Protein AF-A0A0F6W5A2-F1 (afdb_monomer_lite)

Radius of gyration: 20.05 Å; chains: 1; bounding box: 44×30×89 Å

pLDDT: mean 74.51, std 19.15, range [36.0, 97.44]

Structure (mmCIF, N/CA/C/O backbone):
data_AF-A0A0F6W5A2-F1
#
_entry.id   AF-A0A0F6W5A2-F1
#
loop_
_atom_site.group_PDB
_atom_site.id
_atom_site.type_symbol
_atom_site.label_atom_id
_atom_site.label_alt_id
_atom_site.label_comp_id
_atom_site.label_asym_id
_atom_site.label_entity_id
_atom_site.label_seq_id
_atom_site.pdbx_PDB_ins_code
_atom_site.Cartn_x
_atom_site.Cartn_y
_atom_site.Cartn_z
_atom_site.occupancy
_atom_site.B_iso_or_equiv
_atom_site.auth_seq_id
_atom_site.auth_comp_id
_atom_site.auth_asym_id
_atom_site.auth_atom_id
_atom_site.pdbx_PDB_model_num
ATOM 1 N N . MET A 1 1 ? -20.326 -9.620 36.975 1.00 42.03 1 MET A N 1
ATOM 2 C CA . MET A 1 1 ? -20.313 -9.486 35.505 1.00 42.03 1 MET A CA 1
ATOM 3 C C . MET A 1 1 ? -19.025 -8.777 35.152 1.00 42.03 1 MET A C 1
ATOM 5 O O . MET A 1 1 ? -18.921 -7.591 35.422 1.00 42.03 1 MET A O 1
ATOM 9 N N . SER A 1 2 ? -18.015 -9.515 34.699 1.00 40.25 2 SER A N 1
ATOM 10 C CA . SER A 1 2 ? -16.787 -8.906 34.186 1.00 40.25 2 SER A CA 1
ATOM 11 C C . SER A 1 2 ? -17.090 -8.379 32.790 1.00 40.25 2 SER A C 1
ATOM 13 O O . SER A 1 2 ? -17.602 -9.136 31.965 1.00 40.25 2 SER A O 1
ATOM 15 N N . GLU A 1 3 ? -16.829 -7.099 32.542 1.00 46.62 3 GLU A N 1
ATOM 16 C CA . GLU A 1 3 ? -16.827 -6.562 31.183 1.00 46.62 3 GLU A CA 1
ATOM 17 C C . GLU A 1 3 ? -15.858 -7.399 30.330 1.00 46.62 3 GLU A C 1
ATOM 19 O O . GLU A 1 3 ? -14.771 -7.743 30.811 1.00 46.62 3 GLU A O 1
ATOM 24 N N . PRO A 1 4 ? -16.230 -7.790 29.098 1.00 45.88 4 PRO A N 1
ATOM 25 C CA . PRO A 1 4 ? -15.285 -8.428 28.201 1.00 45.88 4 PRO A CA 1
ATOM 26 C C . PRO A 1 4 ? -14.191 -7.409 27.898 1.00 45.88 4 PRO A C 1
ATOM 28 O O . PRO A 1 4 ? -14.448 -6.376 27.284 1.00 45.88 4 PRO A O 1
ATOM 31 N N . THR A 1 5 ? -12.971 -7.681 28.356 1.00 51.66 5 THR A N 1
ATOM 32 C CA . THR A 1 5 ? -11.800 -6.885 27.998 1.00 51.66 5 THR A CA 1
ATOM 33 C C . THR A 1 5 ? -11.741 -6.818 26.470 1.00 51.66 5 THR A C 1
ATOM 35 O O . THR A 1 5 ? -11.644 -7.885 25.851 1.00 51.66 5 THR A O 1
ATOM 38 N N . PRO A 1 6 ? -11.825 -5.632 25.837 1.00 60.34 6 PRO A N 1
ATOM 39 C CA . PRO A 1 6 ? -11.729 -5.551 24.389 1.00 60.34 6 PRO A CA 1
ATOM 40 C C . PRO A 1 6 ? -10.384 -6.149 23.975 1.00 60.34 6 PRO A C 1
ATOM 42 O O . PRO A 1 6 ? -9.323 -5.769 24.486 1.00 60.34 6 PRO A O 1
ATOM 45 N N . GLY A 1 7 ? -10.438 -7.171 23.121 1.00 63.72 7 GLY A N 1
ATOM 46 C CA . GLY A 1 7 ? -9.245 -7.823 22.598 1.00 63.72 7 GLY A CA 1
ATOM 47 C C . GLY A 1 7 ? -8.371 -6.793 21.889 1.00 63.72 7 GLY A C 1
ATOM 48 O O . GLY A 1 7 ? -8.874 -5.858 21.273 1.00 63.72 7 GLY A O 1
ATOM 49 N N . LYS A 1 8 ? -7.045 -6.936 21.975 1.00 66.75 8 LYS A N 1
ATOM 50 C CA . LYS A 1 8 ? -6.130 -6.031 21.270 1.00 66.75 8 LYS A CA 1
ATOM 51 C C . LYS A 1 8 ? -6.489 -6.033 19.772 1.00 66.75 8 LYS A C 1
ATOM 53 O O . LYS A 1 8 ? -6.463 -7.113 19.175 1.00 66.75 8 LYS A O 1
ATOM 58 N N . PRO A 1 9 ? -6.786 -4.871 19.161 1.00 67.69 9 PRO A N 1
ATOM 59 C CA . PRO A 1 9 ? -7.183 -4.820 17.763 1.00 67.69 9 PRO A CA 1
ATOM 60 C C . PRO A 1 9 ? -6.080 -5.400 16.877 1.00 67.69 9 PRO A C 1
ATOM 62 O O . PRO A 1 9 ? -4.885 -5.193 17.126 1.00 67.69 9 PRO A O 1
ATOM 65 N N . GLY A 1 10 ? -6.484 -6.136 15.839 1.00 78.69 10 GLY A N 1
ATOM 66 C CA . GLY A 1 10 ? -5.560 -6.657 14.835 1.00 78.69 10 GLY A CA 1
ATOM 67 C C . GLY A 1 10 ? -4.718 -5.534 14.204 1.00 78.69 10 GLY A C 1
ATOM 68 O O . GLY A 1 10 ? -5.159 -4.382 14.177 1.00 78.69 10 GLY A O 1
ATOM 69 N N . PRO A 1 11 ? -3.519 -5.831 13.664 1.00 78.38 11 PRO A N 1
ATOM 70 C CA . PRO A 1 11 ? -2.576 -4.804 13.210 1.00 78.38 11 PRO A CA 1
ATOM 71 C C . PRO A 1 11 ? -3.184 -3.765 12.259 1.00 78.38 11 PRO A C 1
ATOM 73 O O . PRO A 1 11 ? -2.940 -2.574 12.428 1.00 78.38 11 PRO A O 1
ATOM 76 N N . LYS A 1 12 ? -4.036 -4.200 11.318 1.00 84.38 12 LYS A N 1
ATOM 77 C CA . LYS A 1 12 ? -4.704 -3.324 10.343 1.00 84.38 12 LYS A CA 1
ATOM 78 C C . LYS A 1 12 ? -5.702 -2.327 10.934 1.00 84.38 12 LYS A C 1
ATOM 80 O O . LYS A 1 12 ? -6.027 -1.361 10.263 1.00 84.38 12 LYS A O 1
ATOM 85 N N . TYR A 1 13 ? -6.189 -2.559 12.150 1.00 86.81 13 TYR A N 1
ATOM 86 C CA . TYR A 1 13 ? -7.113 -1.660 12.848 1.00 86.81 13 TYR A CA 1
ATOM 87 C C . TYR A 1 13 ? -6.388 -0.754 13.853 1.00 86.81 13 TYR A C 1
ATOM 89 O O . TYR A 1 13 ? -6.921 0.265 14.290 1.00 86.81 13 TYR A O 1
ATOM 97 N N . ALA A 1 14 ? -5.166 -1.128 14.245 1.00 84.00 14 ALA A N 1
ATOM 98 C CA . ALA A 1 14 ? -4.399 -0.437 15.275 1.00 84.00 14 ALA A CA 1
ATOM 99 C C . ALA A 1 14 ? -3.659 0.801 14.739 1.00 84.00 14 ALA A C 1
ATOM 101 O O . ALA A 1 14 ? -3.536 1.802 15.450 1.00 84.00 14 ALA A O 1
ATOM 102 N N . SER A 1 15 ? -3.171 0.757 13.495 1.00 89.38 15 SER A N 1
ATOM 103 C CA . SER A 1 15 ? -2.432 1.856 12.865 1.00 89.38 15 SER A CA 1
ATOM 104 C C . SER A 1 15 ? -2.511 1.815 11.340 1.00 89.38 15 SER A C 1
ATOM 106 O O . SER A 1 15 ? -2.702 0.755 10.740 1.00 89.38 15 SER A O 1
ATOM 108 N N . TYR A 1 16 ? -2.290 2.971 10.707 1.00 90.19 16 TYR A N 1
ATOM 109 C CA . TYR A 1 16 ? -2.200 3.052 9.250 1.00 90.19 16 TYR A CA 1
ATOM 110 C C . TYR A 1 16 ? -1.066 2.179 8.690 1.00 90.19 16 TYR A C 1
ATOM 112 O O . TYR A 1 16 ? -1.216 1.547 7.649 1.00 90.19 16 TYR A O 1
ATOM 120 N N . ASP A 1 17 ? 0.048 2.075 9.412 1.00 86.06 17 ASP A N 1
ATOM 121 C CA . ASP A 1 17 ? 1.173 1.217 9.038 1.00 86.06 17 ASP A CA 1
ATOM 122 C C . ASP A 1 17 ? 0.771 -0.262 8.984 1.00 86.06 17 ASP A C 1
ATOM 124 O O . ASP A 1 17 ? 1.137 -0.983 8.054 1.00 86.06 17 ASP A O 1
ATOM 128 N N . GLY A 1 18 ? -0.022 -0.715 9.961 1.00 87.44 18 GLY A N 1
ATOM 129 C CA . GLY A 1 18 ? -0.582 -2.062 9.964 1.00 87.44 18 GLY A CA 1
ATOM 130 C C . GLY A 1 18 ? -1.583 -2.267 8.829 1.00 87.44 18 GLY A C 1
ATOM 131 O O . GLY A 1 18 ? -1.556 -3.310 8.179 1.00 87.44 18 GLY A O 1
ATOM 132 N N . PHE A 1 19 ? -2.414 -1.260 8.543 1.00 92.06 19 PHE A N 1
ATOM 133 C CA . PHE A 1 19 ? -3.341 -1.274 7.411 1.00 92.06 19 PHE A CA 1
ATOM 134 C C . PHE A 1 19 ? -2.586 -1.431 6.084 1.00 92.06 19 PHE A C 1
ATOM 136 O O . PHE A 1 19 ? -2.837 -2.373 5.333 1.00 92.06 19 PHE A O 1
ATOM 143 N N . LEU A 1 20 ? -1.592 -0.580 5.830 1.00 90.62 20 LEU A N 1
ATOM 144 C CA . LEU A 1 20 ? -0.798 -0.608 4.605 1.00 90.62 20 LEU A CA 1
ATOM 145 C C . LEU A 1 20 ? 0.003 -1.910 4.466 1.00 90.62 20 LEU A C 1
ATOM 147 O O . LEU A 1 20 ? 0.047 -2.488 3.379 1.00 90.62 20 LEU A O 1
ATOM 151 N N . LYS A 1 21 ? 0.583 -2.418 5.562 1.00 87.31 21 LYS A N 1
ATOM 152 C CA . LYS A 1 21 ? 1.241 -3.731 5.566 1.00 87.31 21 LYS A CA 1
ATOM 153 C C . LYS A 1 21 ? 0.271 -4.827 5.120 1.00 87.31 21 LYS A C 1
ATOM 155 O O . LYS A 1 21 ? 0.589 -5.581 4.201 1.00 87.31 21 LYS A O 1
ATOM 160 N N . THR A 1 22 ? -0.913 -4.892 5.730 1.00 91.06 22 THR A N 1
ATOM 161 C CA . THR A 1 22 ? -1.923 -5.894 5.373 1.00 91.06 22 THR A CA 1
ATOM 162 C C . THR A 1 22 ? -2.396 -5.740 3.927 1.00 91.06 22 THR A C 1
ATOM 164 O O . THR A 1 22 ? -2.595 -6.755 3.261 1.00 91.06 22 THR A O 1
ATOM 167 N N . ALA A 1 23 ? -2.508 -4.517 3.402 1.00 92.06 23 ALA A N 1
ATOM 168 C CA . ALA A 1 23 ? -2.843 -4.285 1.996 1.00 92.06 23 ALA A CA 1
ATOM 169 C C . ALA A 1 23 ? -1.798 -4.902 1.053 1.00 92.06 23 ALA A C 1
ATOM 171 O O . ALA A 1 23 ? -2.141 -5.663 0.150 1.00 92.06 23 ALA A O 1
ATOM 172 N N . ILE A 1 24 ? -0.512 -4.633 1.300 1.00 89.75 24 ILE A N 1
ATOM 173 C CA . ILE A 1 24 ? 0.599 -5.153 0.489 1.00 89.75 24 ILE A CA 1
ATOM 174 C C . ILE A 1 24 ? 0.656 -6.685 0.557 1.00 89.75 24 ILE A C 1
ATOM 176 O O . ILE A 1 24 ? 0.812 -7.342 -0.474 1.00 89.75 24 ILE A O 1
ATOM 180 N N . GLU A 1 25 ? 0.509 -7.264 1.751 1.00 88.56 25 GLU A N 1
ATOM 181 C CA . GLU A 1 25 ? 0.498 -8.720 1.945 1.00 88.56 25 GLU A CA 1
ATOM 182 C C . GLU A 1 25 ? -0.699 -9.379 1.253 1.00 88.56 25 GLU A C 1
ATOM 184 O O . GLU A 1 25 ? -0.538 -10.409 0.597 1.00 88.56 25 GLU A O 1
ATOM 189 N N . THR A 1 26 ? -1.881 -8.766 1.335 1.00 91.00 26 THR A N 1
ATOM 190 C CA . THR A 1 26 ? -3.099 -9.274 0.688 1.00 91.00 26 THR A CA 1
ATOM 191 C C . THR A 1 26 ? -2.976 -9.211 -0.831 1.00 91.00 26 THR A C 1
ATOM 193 O O . THR A 1 26 ? -3.228 -10.209 -1.510 1.00 91.00 26 THR A O 1
ATOM 196 N N . TYR A 1 27 ? -2.506 -8.082 -1.370 1.00 90.75 27 TYR A N 1
ATOM 197 C CA . TYR A 1 27 ? -2.266 -7.920 -2.804 1.00 90.75 27 TYR A CA 1
ATOM 198 C C . TYR A 1 27 ? -1.256 -8.953 -3.321 1.00 90.75 27 TYR A C 1
ATOM 200 O O . TYR A 1 27 ? -1.442 -9.570 -4.374 1.00 90.75 27 TYR A O 1
ATOM 208 N N . TRP A 1 28 ? -0.195 -9.197 -2.543 1.00 86.62 28 TRP A N 1
ATOM 209 C CA . TRP A 1 28 ? 0.789 -10.227 -2.848 1.00 86.62 28 TRP A CA 1
ATOM 210 C C . TRP A 1 28 ? 0.195 -11.633 -2.844 1.00 86.62 28 TRP A C 1
ATOM 212 O O . TRP A 1 28 ? 0.433 -12.403 -3.781 1.00 86.62 28 TRP A O 1
ATOM 222 N N . ALA A 1 29 ? -0.555 -11.978 -1.796 1.00 87.00 29 ALA A N 1
ATOM 223 C CA . ALA A 1 29 ? -1.160 -13.293 -1.616 1.00 87.00 29 ALA A CA 1
ATOM 224 C C . ALA A 1 29 ? -2.128 -13.634 -2.755 1.00 87.00 29 ALA A C 1
ATOM 226 O O . ALA A 1 29 ? -2.134 -14.765 -3.235 1.00 87.00 29 ALA A O 1
ATOM 227 N N . GLN A 1 30 ? -2.867 -12.639 -3.251 1.00 86.31 30 GLN A N 1
ATOM 228 C CA . GLN A 1 30 ? -3.761 -12.782 -4.403 1.00 86.31 30 GLN A CA 1
ATOM 229 C C . GLN A 1 30 ? -3.019 -12.914 -5.746 1.00 86.31 30 GLN A C 1
ATOM 231 O O . GLN A 1 30 ? -3.644 -13.234 -6.752 1.00 86.31 30 GLN A O 1
ATOM 236 N N . ARG A 1 31 ? -1.693 -12.691 -5.784 1.00 75.88 31 ARG A N 1
ATOM 237 C CA . ARG A 1 31 ? -0.827 -12.860 -6.970 1.00 75.88 31 ARG A CA 1
ATOM 238 C C . ARG A 1 31 ? -1.296 -12.107 -8.221 1.00 75.88 31 ARG A C 1
ATOM 240 O O . ARG A 1 31 ? -0.944 -12.502 -9.328 1.00 75.88 31 ARG A O 1
ATOM 247 N N . LYS A 1 32 ? -2.025 -11.001 -8.046 1.00 76.31 32 LYS A N 1
ATOM 248 C CA . LYS A 1 32 ? -2.735 -10.304 -9.127 1.00 76.31 32 LYS A CA 1
ATOM 249 C C . LYS A 1 32 ? -1.818 -9.816 -10.252 1.00 76.31 32 LYS A C 1
ATOM 251 O O . LYS A 1 32 ? -1.876 -10.333 -11.363 1.00 76.31 32 LYS A O 1
ATOM 256 N N . ASN A 1 33 ? -0.949 -8.837 -9.977 1.00 87.69 33 ASN A N 1
ATOM 257 C CA . ASN A 1 33 ? -0.055 -8.266 -10.988 1.00 87.69 33 ASN A CA 1
ATOM 258 C C . ASN A 1 33 ? 1.289 -7.820 -10.389 1.00 87.69 33 ASN A C 1
ATOM 260 O O . ASN A 1 33 ? 1.361 -6.915 -9.560 1.00 87.69 33 ASN A O 1
ATOM 264 N N . GLN A 1 34 ? 2.389 -8.425 -10.851 1.00 87.94 34 GLN A N 1
ATOM 265 C CA . GLN A 1 34 ? 3.734 -8.146 -10.333 1.00 87.94 34 GLN A CA 1
ATOM 266 C C . GLN A 1 34 ? 4.216 -6.714 -10.616 1.00 87.94 34 GLN A C 1
ATOM 268 O O . GLN A 1 34 ? 4.974 -6.161 -9.824 1.00 87.94 34 GLN A O 1
ATOM 273 N N . VAL A 1 35 ? 3.775 -6.091 -11.714 1.00 89.44 35 VAL A N 1
ATOM 274 C CA . VAL A 1 35 ? 4.122 -4.699 -12.050 1.00 89.44 35 VAL A CA 1
ATOM 275 C C . VAL A 1 35 ? 3.444 -3.736 -11.079 1.00 89.44 35 VAL A C 1
ATOM 277 O O . VAL A 1 35 ? 4.104 -2.856 -10.528 1.00 89.44 35 VAL A O 1
ATOM 280 N N . HIS A 1 36 ? 2.146 -3.933 -10.836 1.00 91.31 36 HIS A N 1
ATOM 281 C CA . HIS A 1 36 ? 1.373 -3.125 -9.890 1.00 91.31 36 HIS A CA 1
ATOM 282 C C . HIS A 1 36 ? 1.883 -3.341 -8.463 1.00 91.31 36 HIS A C 1
ATOM 284 O O . HIS A 1 36 ? 2.081 -2.374 -7.738 1.00 91.31 36 HIS A O 1
ATOM 290 N N . PHE A 1 37 ? 2.228 -4.579 -8.104 1.00 90.38 37 PHE A N 1
ATOM 291 C CA . PHE A 1 37 ? 2.838 -4.898 -6.817 1.00 90.38 37 PHE A CA 1
ATOM 292 C C . PHE A 1 37 ? 4.172 -4.169 -6.591 1.00 90.38 37 PHE A C 1
ATOM 294 O O . PHE A 1 37 ? 4.359 -3.533 -5.556 1.00 90.38 37 PHE A O 1
ATOM 301 N N . VAL A 1 38 ? 5.101 -4.210 -7.556 1.00 88.06 38 VAL A N 1
ATOM 302 C CA . VAL A 1 38 ? 6.388 -3.499 -7.429 1.00 88.06 38 VAL A CA 1
ATOM 303 C C . VAL A 1 38 ? 6.172 -1.985 -7.361 1.00 88.06 38 VAL A C 1
ATOM 305 O O . VAL A 1 38 ? 6.809 -1.316 -6.550 1.00 88.06 38 VAL A O 1
ATOM 308 N N . ALA A 1 39 ? 5.260 -1.436 -8.164 1.00 89.38 39 ALA A N 1
ATOM 309 C CA . ALA A 1 39 ? 4.909 -0.019 -8.096 1.00 89.38 39 ALA A CA 1
ATOM 310 C C . ALA A 1 39 ? 4.305 0.369 -6.735 1.00 89.38 39 ALA A C 1
ATOM 312 O O . ALA A 1 39 ? 4.680 1.403 -6.185 1.00 89.38 39 ALA A O 1
ATOM 313 N N . LEU A 1 40 ? 3.432 -0.469 -6.167 1.00 90.19 40 LEU A N 1
ATOM 314 C CA . LEU A 1 40 ? 2.839 -0.276 -4.842 1.00 90.19 40 LEU A CA 1
ATOM 315 C C . LEU A 1 40 ? 3.910 -0.291 -3.747 1.00 90.19 40 LEU A C 1
ATOM 317 O O . LEU A 1 40 ? 3.940 0.604 -2.903 1.00 90.19 40 LEU A O 1
ATOM 321 N N . LEU A 1 41 ? 4.836 -1.254 -3.798 1.00 85.94 41 LEU A N 1
ATOM 322 C CA . LEU A 1 41 ? 5.971 -1.314 -2.875 1.00 85.94 41 LEU A CA 1
ATOM 323 C C . LEU A 1 41 ? 6.823 -0.043 -2.946 1.00 85.94 41 LEU A C 1
ATOM 325 O O . LEU A 1 41 ? 7.159 0.533 -1.913 1.00 85.94 41 LEU A O 1
ATOM 329 N N . LEU A 1 42 ? 7.140 0.440 -4.148 1.00 81.88 42 LEU A N 1
ATOM 330 C CA . LEU A 1 42 ? 7.909 1.677 -4.304 1.00 81.88 42 LEU A CA 1
ATOM 331 C C . LEU A 1 42 ? 7.130 2.913 -3.833 1.00 81.88 42 LEU A C 1
ATOM 333 O O . LEU A 1 42 ? 7.722 3.798 -3.219 1.00 81.88 42 LEU A O 1
ATOM 337 N N . ALA A 1 43 ? 5.816 2.970 -4.058 1.00 85.06 43 ALA A N 1
ATOM 338 C CA . ALA A 1 43 ? 4.968 4.062 -3.579 1.00 85.06 43 ALA A CA 1
ATOM 339 C C . ALA A 1 43 ? 4.873 4.096 -2.045 1.00 85.06 43 ALA A C 1
ATOM 341 O O . ALA A 1 43 ? 4.940 5.168 -1.446 1.00 85.06 43 ALA A O 1
ATOM 342 N N . SER A 1 44 ? 4.795 2.925 -1.405 1.00 79.50 44 SER A N 1
ATOM 343 C CA . SER A 1 44 ? 4.775 2.805 0.059 1.00 79.50 44 SER A CA 1
ATOM 344 C C . SER A 1 44 ? 6.074 3.275 0.728 1.00 79.50 44 SER A C 1
ATOM 346 O O . SER A 1 44 ? 6.056 3.652 1.898 1.00 79.50 44 SER A O 1
ATOM 348 N N . ARG A 1 45 ? 7.192 3.318 -0.013 1.00 65.75 45 ARG A N 1
ATOM 349 C CA . ARG A 1 45 ? 8.506 3.726 0.504 1.00 65.75 45 ARG A CA 1
ATOM 350 C C . ARG A 1 45 ? 8.591 5.224 0.817 1.00 65.75 45 ARG A C 1
ATOM 352 O O . ARG A 1 45 ? 9.119 5.575 1.865 1.00 65.75 45 ARG A O 1
ATOM 359 N N . GLU A 1 46 ? 8.051 6.100 -0.035 1.00 55.00 46 GLU A N 1
ATOM 360 C CA . GLU A 1 46 ? 8.027 7.555 0.232 1.00 55.00 46 GLU A CA 1
ATOM 361 C C . GLU A 1 46 ? 7.087 7.910 1.391 1.00 55.00 46 GLU A C 1
ATOM 363 O O . GLU A 1 46 ? 7.390 8.796 2.187 1.00 55.00 46 GLU A O 1
ATOM 368 N N . ALA A 1 47 ? 5.989 7.164 1.556 1.00 48.53 47 ALA A N 1
ATOM 369 C CA . ALA A 1 47 ? 5.097 7.313 2.707 1.00 48.53 47 ALA A CA 1
ATOM 370 C C . ALA A 1 47 ? 5.789 6.989 4.050 1.00 48.53 47 ALA A C 1
ATOM 372 O O . ALA A 1 47 ? 5.319 7.436 5.097 1.00 48.53 47 ALA A O 1
ATOM 373 N N . TRP A 1 48 ? 6.917 6.265 4.010 1.00 51.47 48 TRP A N 1
ATOM 374 C CA . TRP A 1 48 ? 7.727 5.873 5.165 1.00 51.47 48 TRP A CA 1
ATOM 375 C C . TRP A 1 48 ? 9.064 6.629 5.286 1.00 51.47 48 TRP A C 1
ATOM 377 O O . TRP A 1 48 ? 9.763 6.422 6.277 1.00 51.47 48 TRP A O 1
ATOM 387 N N . GLU A 1 49 ? 9.438 7.522 4.354 1.00 48.66 49 GLU A N 1
ATOM 388 C CA . GLU A 1 49 ? 10.719 8.260 4.433 1.00 48.66 49 GLU A CA 1
ATOM 389 C C . GLU A 1 49 ? 10.829 9.126 5.696 1.00 48.66 49 GLU A C 1
ATOM 391 O O . GLU A 1 49 ? 11.910 9.240 6.270 1.00 48.66 49 GLU A O 1
ATOM 396 N N . VAL A 1 50 ? 9.701 9.634 6.205 1.00 44.31 50 VAL A N 1
ATOM 397 C CA . VAL A 1 50 ? 9.638 10.388 7.471 1.00 44.31 50 VAL A CA 1
ATOM 398 C C . VAL A 1 50 ? 10.045 9.527 8.683 1.00 44.31 50 VAL A C 1
ATOM 400 O O . VAL A 1 50 ? 10.488 10.065 9.693 1.00 44.31 50 VAL A O 1
ATOM 403 N N . ALA A 1 51 ? 9.977 8.196 8.575 1.00 42.16 51 ALA A N 1
ATOM 404 C CA . ALA A 1 51 ? 10.415 7.244 9.599 1.00 42.16 51 ALA A CA 1
ATOM 405 C C . ALA A 1 51 ? 11.713 6.480 9.234 1.00 42.16 51 ALA A C 1
ATOM 407 O O . ALA A 1 51 ? 12.212 5.713 10.056 1.00 42.16 51 ALA A O 1
ATOM 408 N N . TRP A 1 52 ? 12.300 6.712 8.048 1.00 43.84 52 TRP A N 1
ATOM 409 C CA . TRP A 1 52 ? 13.501 6.016 7.541 1.00 43.84 52 TRP A CA 1
ATOM 410 C C . TRP A 1 52 ? 14.538 6.941 6.887 1.00 43.84 52 TRP A C 1
ATOM 412 O O . TRP A 1 52 ? 15.258 6.513 5.981 1.00 43.84 52 TRP A O 1
ATOM 422 N N . GLY A 1 53 ? 14.665 8.189 7.345 1.00 42.41 53 GLY A N 1
ATOM 423 C CA . GLY A 1 53 ? 15.554 9.225 6.782 1.00 42.41 53 GLY A CA 1
ATOM 424 C C . GLY A 1 53 ? 17.064 8.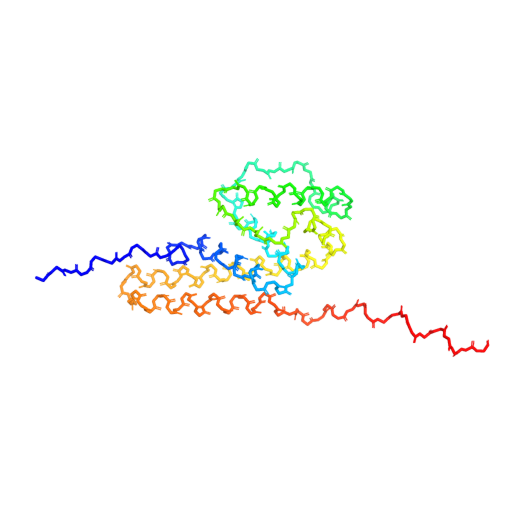911 6.693 1.00 42.41 53 GLY A C 1
ATOM 425 O O . GLY A 1 53 ? 17.855 9.814 6.450 1.00 42.41 53 GLY A O 1
ATOM 426 N N . GLY A 1 54 ? 17.492 7.659 6.882 1.00 44.75 54 GLY A N 1
ATOM 427 C CA . GLY A 1 54 ? 18.882 7.207 6.802 1.00 44.75 54 GLY A CA 1
ATOM 428 C C . GLY A 1 54 ? 19.274 6.422 5.543 1.00 44.75 54 GLY A C 1
ATOM 429 O O . GLY A 1 54 ? 20.4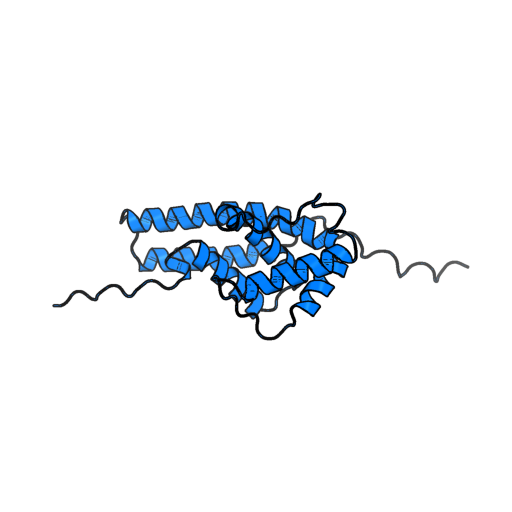42 6.070 5.423 1.00 44.75 54 GLY A O 1
ATOM 430 N N . VAL A 1 55 ? 18.366 6.127 4.601 1.00 41.94 55 VAL A N 1
ATOM 431 C CA . VAL A 1 55 ? 18.728 5.407 3.354 1.00 41.94 55 VAL A CA 1
ATOM 432 C C . VAL A 1 55 ? 18.517 6.297 2.131 1.00 41.94 55 VAL A C 1
ATOM 434 O O . VAL A 1 55 ? 17.787 5.970 1.192 1.00 41.94 55 VAL A O 1
ATOM 437 N N . THR A 1 56 ? 19.189 7.445 2.141 1.00 43.03 56 THR A N 1
ATOM 438 C CA . THR A 1 56 ? 19.451 8.221 0.933 1.00 43.03 56 THR A CA 1
ATOM 439 C C . THR A 1 56 ? 20.644 7.594 0.217 1.00 43.03 56 THR A C 1
ATOM 441 O O . THR A 1 56 ? 21.787 7.669 0.660 1.00 43.03 56 THR A O 1
ATOM 444 N N . ALA A 1 57 ? 20.394 6.944 -0.921 1.00 42.03 57 ALA A N 1
ATOM 445 C CA . ALA A 1 57 ? 21.464 6.770 -1.894 1.00 42.03 57 ALA A CA 1
ATOM 446 C C . ALA A 1 57 ? 21.829 8.179 -2.412 1.00 42.03 57 ALA A C 1
ATOM 448 O O . ALA A 1 57 ? 20.930 8.882 -2.886 1.00 42.03 57 ALA A O 1
ATOM 449 N N . PRO A 1 58 ? 23.093 8.631 -2.330 1.00 36.00 58 PRO A N 1
ATOM 450 C CA . PRO A 1 58 ? 23.474 9.931 -2.859 1.00 36.00 58 PRO A CA 1
ATOM 451 C C . PRO A 1 58 ? 23.460 9.871 -4.393 1.00 36.00 58 PRO A C 1
ATOM 453 O O . PRO A 1 58 ? 24.206 9.096 -4.988 1.00 36.00 58 PRO A O 1
ATOM 456 N N . GLY A 1 59 ? 22.626 10.700 -5.033 1.00 40.56 59 GLY A N 1
ATOM 457 C CA . GLY A 1 59 ? 22.719 10.999 -6.468 1.00 40.56 59 GLY A CA 1
ATOM 458 C C . GLY A 1 59 ? 21.481 10.673 -7.316 1.00 40.56 59 GLY A C 1
ATOM 459 O O . GLY A 1 59 ? 21.370 9.607 -7.910 1.00 40.56 59 GLY A O 1
ATOM 460 N N . THR A 1 60 ? 20.608 11.669 -7.486 1.00 45.78 60 THR A N 1
ATOM 461 C CA . THR A 1 60 ? 19.894 11.957 -8.752 1.00 45.78 60 THR A CA 1
ATOM 462 C C . THR A 1 60 ? 18.987 10.838 -9.314 1.00 45.78 60 THR A C 1
ATOM 464 O O . THR A 1 60 ? 19.231 10.236 -10.366 1.00 45.78 60 THR A O 1
ATOM 467 N N . GLY A 1 61 ? 17.854 10.632 -8.634 1.00 50.72 61 GLY A N 1
ATOM 468 C CA . GLY A 1 61 ? 16.872 9.544 -8.781 1.00 50.72 61 GLY A CA 1
ATOM 469 C C . GLY A 1 61 ? 16.082 9.366 -10.092 1.00 50.72 61 GLY A C 1
ATOM 470 O O . GLY A 1 61 ? 15.090 8.647 -10.075 1.00 50.72 61 GLY A O 1
ATOM 471 N N . LYS A 1 62 ? 16.490 9.929 -11.239 1.00 45.59 62 LYS A N 1
ATOM 472 C CA . LYS A 1 62 ? 15.857 9.621 -12.551 1.00 45.59 62 LYS A CA 1
ATOM 473 C C . LYS A 1 62 ? 16.786 8.972 -13.582 1.00 45.59 62 LYS A C 1
ATOM 475 O O . LYS A 1 62 ? 16.323 8.175 -14.395 1.00 45.59 62 LYS A O 1
ATOM 480 N N . LYS A 1 63 ? 18.092 9.265 -13.552 1.00 45.25 63 LYS A N 1
ATOM 481 C CA . LYS A 1 63 ? 19.046 8.750 -14.557 1.00 45.25 63 LYS A CA 1
ATOM 482 C C . LYS A 1 63 ? 19.724 7.438 -14.148 1.00 45.25 63 LYS A C 1
ATOM 484 O O . LYS A 1 63 ? 20.077 6.653 -15.015 1.00 45.25 63 LYS A O 1
ATOM 489 N N . VAL A 1 64 ? 19.843 7.160 -12.848 1.00 50.97 64 VAL A N 1
ATOM 490 C CA . VAL A 1 64 ? 20.416 5.895 -12.341 1.00 50.97 64 VAL A CA 1
ATOM 491 C C . VAL A 1 64 ? 19.374 4.765 -12.320 1.00 50.97 64 VAL A C 1
ATOM 493 O O . VAL A 1 64 ? 19.717 3.601 -12.513 1.00 50.97 64 VAL A O 1
ATOM 496 N N . LEU A 1 65 ? 18.085 5.096 -12.164 1.00 54.81 65 LEU A N 1
ATOM 497 C CA . LEU A 1 65 ? 16.996 4.112 -12.053 1.00 54.81 65 LEU A CA 1
ATOM 498 C C . LEU A 1 65 ? 16.465 3.571 -13.393 1.00 54.81 65 LEU A C 1
ATOM 500 O O . LEU A 1 65 ? 15.640 2.664 -13.399 1.00 54.81 65 LEU A O 1
ATOM 504 N N . THR A 1 66 ? 16.935 4.097 -14.524 1.00 54.00 66 THR A N 1
ATOM 505 C CA . THR A 1 66 ? 16.489 3.711 -15.878 1.00 54.00 66 THR A CA 1
ATOM 506 C C . THR A 1 66 ? 17.442 2.739 -16.590 1.00 54.00 66 THR A C 1
ATOM 508 O O . THR A 1 66 ? 17.157 2.322 -17.709 1.00 54.00 66 THR A O 1
ATOM 511 N N . GLY A 1 67 ? 18.544 2.336 -15.943 1.00 54.62 67 GLY A N 1
ATOM 512 C CA . GLY A 1 67 ? 19.518 1.364 -16.461 1.00 54.62 67 GLY A CA 1
ATOM 513 C C . GLY A 1 67 ? 19.732 0.159 -15.535 1.00 54.62 67 GLY A C 1
ATOM 514 O O . GLY A 1 67 ? 19.076 0.029 -14.503 1.00 54.62 67 GLY A O 1
ATOM 515 N N . ALA A 1 68 ? 20.689 -0.716 -15.867 1.00 54.59 68 ALA A N 1
ATOM 516 C CA . ALA A 1 68 ? 20.999 -1.927 -15.089 1.00 54.59 68 ALA A CA 1
ATOM 517 C C . ALA A 1 68 ? 21.319 -1.652 -13.600 1.00 54.59 68 ALA A C 1
ATOM 519 O O . ALA A 1 68 ? 20.993 -2.466 -12.738 1.00 54.59 68 ALA A O 1
ATOM 520 N N . ALA A 1 69 ? 21.872 -0.475 -13.279 1.00 55.88 69 ALA A N 1
ATOM 521 C CA . ALA A 1 69 ? 22.123 -0.029 -11.904 1.00 55.88 69 ALA A CA 1
ATOM 522 C C . ALA A 1 69 ? 20.837 0.166 -11.068 1.00 55.88 69 ALA A C 1
ATOM 524 O O . ALA A 1 69 ? 20.851 -0.031 -9.852 1.00 55.88 69 ALA A O 1
ATOM 525 N N . GLY A 1 70 ? 19.708 0.492 -11.708 1.00 63.25 70 GLY A N 1
ATOM 526 C CA . GLY A 1 70 ? 18.416 0.677 -11.043 1.00 63.25 70 GLY A CA 1
ATOM 527 C C . GLY A 1 70 ? 17.829 -0.623 -10.498 1.00 63.25 70 GLY A C 1
ATOM 528 O O . GLY A 1 70 ? 17.265 -0.636 -9.406 1.00 63.25 70 GLY A O 1
ATOM 529 N N . ALA A 1 71 ? 18.017 -1.737 -11.211 1.00 68.38 71 ALA A N 1
ATOM 530 C CA . ALA A 1 71 ? 17.509 -3.041 -10.788 1.00 68.38 71 ALA A CA 1
ATOM 531 C C . ALA A 1 71 ? 18.175 -3.519 -9.490 1.00 68.38 71 ALA A C 1
ATOM 533 O O . ALA A 1 71 ? 17.488 -3.974 -8.578 1.00 68.38 71 ALA A O 1
ATOM 534 N N . THR A 1 72 ? 19.495 -3.352 -9.368 1.00 69.31 72 THR A N 1
ATOM 535 C CA . THR A 1 72 ? 20.239 -3.706 -8.149 1.00 69.31 72 THR A CA 1
ATOM 536 C C . THR A 1 72 ? 19.788 -2.865 -6.958 1.00 69.31 72 THR A C 1
ATOM 538 O O . THR A 1 72 ? 19.531 -3.413 -5.887 1.00 69.31 72 THR A O 1
ATOM 541 N N . ALA A 1 73 ? 19.613 -1.552 -7.144 1.00 69.56 73 ALA A N 1
ATOM 542 C CA . ALA A 1 73 ? 19.100 -0.671 -6.095 1.00 69.56 73 ALA A CA 1
ATOM 543 C C . ALA A 1 73 ? 17.691 -1.087 -5.631 1.00 69.56 73 ALA A C 1
ATOM 545 O O . ALA A 1 73 ? 17.413 -1.103 -4.430 1.00 69.56 73 ALA A O 1
ATOM 546 N N . VAL A 1 74 ? 16.818 -1.486 -6.564 1.00 72.12 74 VAL A N 1
ATOM 547 C CA . VAL A 1 74 ? 15.482 -2.008 -6.240 1.00 72.12 74 VAL A CA 1
ATOM 548 C C . VAL A 1 74 ? 15.565 -3.340 -5.501 1.00 72.12 74 VAL A C 1
ATOM 550 O O . VAL A 1 74 ? 14.885 -3.501 -4.496 1.00 72.12 74 VAL A O 1
ATOM 553 N N . VAL A 1 75 ? 16.423 -4.272 -5.917 1.00 73.88 75 VAL A N 1
ATOM 554 C CA . VAL A 1 75 ? 16.627 -5.552 -5.210 1.00 73.88 75 VAL A CA 1
ATOM 555 C C . VAL A 1 75 ? 17.094 -5.330 -3.771 1.00 73.88 75 VAL A C 1
ATOM 557 O O . VAL A 1 75 ? 16.572 -5.969 -2.856 1.00 73.88 75 VAL A O 1
ATOM 560 N N . VAL A 1 76 ? 18.033 -4.406 -3.549 1.00 75.38 76 VAL A N 1
ATOM 561 C CA . VAL A 1 76 ? 18.491 -4.042 -2.198 1.00 75.38 76 VAL A CA 1
ATOM 562 C C . VAL A 1 76 ? 17.342 -3.448 -1.383 1.00 75.38 76 VAL A C 1
ATOM 564 O O . VAL A 1 76 ? 17.099 -3.896 -0.264 1.00 75.38 76 VAL A O 1
ATOM 567 N N . ALA A 1 77 ? 16.582 -2.507 -1.952 1.00 70.62 77 ALA A N 1
ATOM 568 C CA . ALA A 1 77 ? 15.432 -1.905 -1.278 1.00 70.62 77 ALA A CA 1
ATOM 569 C C . ALA A 1 77 ? 14.350 -2.942 -0.924 1.00 70.62 77 ALA A C 1
ATOM 571 O O . ALA A 1 77 ? 13.850 -2.958 0.198 1.00 70.62 77 ALA A O 1
ATOM 572 N N . LEU A 1 78 ? 14.034 -3.853 -1.847 1.00 73.62 78 LEU A N 1
ATOM 573 C CA . LEU A 1 78 ? 13.100 -4.956 -1.617 1.00 73.62 78 LEU A CA 1
ATOM 574 C C . LEU A 1 78 ? 13.590 -5.890 -0.504 1.00 73.62 78 LEU A C 1
ATOM 576 O O . LEU A 1 78 ? 12.797 -6.339 0.319 1.00 73.62 78 LEU A O 1
ATOM 580 N N . ARG A 1 79 ? 14.897 -6.164 -0.439 1.00 72.50 79 ARG A N 1
ATOM 581 C CA . ARG A 1 79 ? 15.481 -6.989 0.626 1.00 72.50 79 ARG A CA 1
ATOM 582 C C . ARG A 1 79 ? 15.392 -6.320 1.993 1.00 72.50 79 ARG A C 1
ATOM 584 O O . ARG A 1 79 ? 15.089 -7.005 2.966 1.00 72.50 79 ARG A O 1
ATOM 591 N N . LEU A 1 80 ? 15.590 -5.005 2.061 1.00 67.19 80 LEU A N 1
ATOM 592 C CA . LEU A 1 80 ? 15.383 -4.232 3.288 1.00 67.19 80 LEU A CA 1
ATOM 593 C C . LEU A 1 80 ? 13.906 -4.198 3.708 1.00 67.19 80 LEU A C 1
ATOM 595 O O . LEU A 1 80 ? 13.619 -4.291 4.894 1.00 67.19 80 LEU A O 1
ATOM 599 N N . LEU A 1 81 ? 12.968 -4.137 2.756 1.00 67.94 81 LEU A N 1
ATOM 600 C CA . LEU A 1 81 ? 11.526 -4.201 3.034 1.00 67.94 81 LEU A CA 1
ATOM 601 C C . LEU A 1 81 ? 11.100 -5.552 3.627 1.00 67.94 81 LEU A C 1
ATOM 603 O O . LEU A 1 81 ? 10.350 -5.590 4.600 1.00 67.94 81 LEU A O 1
ATOM 607 N N . VAL A 1 82 ? 11.602 -6.657 3.070 1.00 67.50 82 VAL A N 1
ATOM 608 C CA . VAL A 1 82 ? 11.310 -8.018 3.557 1.00 67.50 82 VAL A CA 1
ATOM 609 C C . VAL A 1 82 ? 11.968 -8.284 4.918 1.00 67.50 82 VAL A C 1
ATOM 611 O O . VAL A 1 82 ? 11.375 -8.942 5.768 1.00 67.50 82 VAL A O 1
ATOM 614 N N . GLY A 1 83 ? 13.182 -7.767 5.144 1.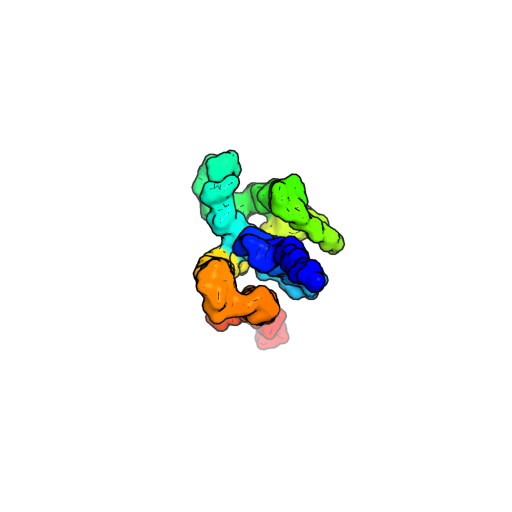00 60.47 83 GLY A N 1
ATOM 615 C CA . GLY A 1 83 ? 13.956 -7.994 6.373 1.00 60.47 83 GLY A CA 1
ATOM 616 C C . GLY A 1 83 ? 13.814 -6.933 7.473 1.00 60.47 83 GLY A C 1
ATOM 617 O O . GLY A 1 83 ? 14.420 -7.089 8.528 1.00 60.47 83 GLY A O 1
ATOM 618 N N . GLY A 1 84 ? 13.081 -5.843 7.233 1.00 63.22 84 GLY A N 1
ATOM 619 C CA . GLY A 1 84 ? 12.940 -4.715 8.159 1.00 63.22 84 GLY A CA 1
ATOM 620 C C . GLY A 1 84 ? 11.884 -4.922 9.263 1.00 63.22 84 GLY A C 1
ATOM 621 O O . GLY A 1 84 ? 11.229 -5.960 9.308 1.00 63.22 84 GLY A O 1
ATOM 622 N N . PRO A 1 85 ? 11.643 -3.916 10.128 1.00 51.62 85 PRO A N 1
ATOM 623 C CA . PRO A 1 85 ? 10.685 -3.959 11.239 1.00 51.62 85 PRO A CA 1
ATOM 624 C C . PRO A 1 85 ? 9.225 -4.135 10.794 1.00 51.62 85 PRO A C 1
ATOM 626 O O . PRO A 1 85 ? 8.384 -4.504 11.607 1.00 51.62 85 PRO A O 1
ATOM 629 N N . ILE A 1 86 ? 8.915 -3.919 9.510 1.00 55.72 86 ILE A N 1
ATOM 630 C CA . ILE A 1 86 ? 7.600 -4.245 8.945 1.00 55.72 86 ILE A CA 1
ATOM 631 C C . ILE A 1 86 ? 7.442 -5.767 8.804 1.00 55.72 86 ILE A C 1
ATOM 633 O O . ILE A 1 86 ? 6.326 -6.258 8.935 1.00 55.72 86 ILE A O 1
ATOM 637 N N . GLY A 1 87 ? 8.520 -6.537 8.605 1.00 59.97 87 GLY A N 1
ATOM 638 C CA . GLY A 1 87 ? 8.481 -8.002 8.544 1.00 59.97 87 GLY A CA 1
ATOM 639 C C . GLY A 1 87 ? 7.543 -8.523 7.455 1.00 59.97 87 GLY A C 1
ATOM 640 O O . GLY A 1 87 ? 6.659 -9.330 7.744 1.00 59.97 87 GLY A O 1
ATOM 641 N N . LEU A 1 88 ? 7.674 -7.993 6.235 1.00 70.00 88 LEU A N 1
ATOM 642 C CA . LEU A 1 88 ? 6.879 -8.401 5.075 1.00 70.00 88 LEU A CA 1
ATOM 643 C C . LEU A 1 88 ? 7.306 -9.805 4.637 1.00 70.00 88 LEU A C 1
ATOM 645 O O . LEU A 1 88 ? 8.400 -9.991 4.102 1.00 70.00 88 LEU A O 1
ATOM 649 N N . VAL A 1 89 ? 6.443 -10.800 4.837 1.00 67.62 89 VAL A N 1
ATOM 650 C CA . VAL A 1 89 ? 6.744 -12.186 4.453 1.00 67.62 89 VAL A CA 1
ATOM 651 C C . VAL A 1 89 ? 6.217 -12.451 3.046 1.00 67.62 89 VAL A C 1
ATOM 653 O O . VAL A 1 89 ? 5.088 -12.892 2.839 1.00 67.62 89 VAL A O 1
ATOM 656 N N . LEU A 1 90 ? 7.060 -12.195 2.046 1.00 71.44 90 LEU A N 1
ATOM 657 C CA . LEU A 1 90 ? 6.757 -12.534 0.657 1.00 71.44 90 LEU A CA 1
ATOM 658 C C . LEU A 1 90 ? 7.146 -13.990 0.385 1.00 71.44 90 LEU A C 1
ATOM 660 O O . LEU A 1 90 ? 8.264 -14.289 -0.030 1.00 71.44 90 LEU A O 1
ATOM 664 N N . THR A 1 91 ? 6.223 -14.922 0.611 1.00 71.81 91 THR A N 1
ATOM 665 C CA . THR A 1 91 ? 6.415 -16.312 0.171 1.00 71.81 91 THR A CA 1
ATOM 666 C C . THR A 1 91 ? 6.265 -16.404 -1.349 1.00 71.81 91 THR A C 1
ATOM 668 O O . THR A 1 91 ? 5.536 -15.612 -1.943 1.00 71.81 91 THR A O 1
ATOM 671 N N . GLY A 1 92 ? 6.937 -17.361 -1.996 1.00 69.19 92 GLY A N 1
ATOM 672 C CA . GLY A 1 92 ? 6.615 -17.834 -3.352 1.00 69.19 92 GLY A CA 1
ATOM 673 C C . GLY A 1 92 ? 7.111 -17.031 -4.565 1.00 69.19 92 GLY A C 1
ATOM 674 O O . GLY A 1 92 ? 6.786 -17.433 -5.677 1.00 69.19 92 GLY A O 1
ATOM 675 N N . VAL A 1 93 ? 7.900 -15.960 -4.407 1.00 71.00 93 VAL A N 1
ATOM 676 C CA . VAL A 1 93 ? 8.682 -15.344 -5.508 1.00 71.00 93 VAL A CA 1
ATOM 677 C C . VAL A 1 93 ? 10.004 -14.810 -4.965 1.00 71.00 93 VAL A C 1
ATOM 679 O O . VAL A 1 93 ? 10.064 -14.287 -3.855 1.00 71.00 93 VAL A O 1
ATOM 682 N N . SER A 1 94 ? 11.074 -14.926 -5.753 1.00 80.25 94 SER A N 1
ATOM 683 C CA . SER A 1 94 ? 12.382 -14.403 -5.360 1.00 80.25 94 SER A CA 1
ATOM 684 C C . SER A 1 94 ? 12.463 -12.878 -5.521 1.00 80.25 94 SER A C 1
ATOM 686 O O . SER A 1 94 ? 11.936 -12.304 -6.476 1.00 80.25 94 SER A O 1
ATOM 688 N N . ILE A 1 95 ? 13.199 -12.211 -4.628 1.00 78.75 95 ILE A N 1
ATOM 689 C CA . ILE A 1 95 ? 13.463 -10.765 -4.725 1.00 78.75 95 ILE A CA 1
ATOM 690 C C . ILE A 1 95 ? 14.165 -10.419 -6.050 1.00 78.75 95 ILE A C 1
ATOM 692 O O . ILE A 1 95 ? 13.869 -9.395 -6.664 1.00 78.75 95 ILE A O 1
ATOM 696 N N . ALA A 1 96 ? 15.047 -11.298 -6.536 1.00 79.69 96 ALA A N 1
ATOM 697 C CA . ALA A 1 96 ? 15.704 -11.136 -7.830 1.00 79.69 96 ALA A CA 1
ATOM 698 C C . ALA A 1 96 ? 14.694 -11.111 -8.992 1.00 79.69 96 ALA A C 1
ATOM 700 O O . ALA A 1 96 ? 14.819 -10.289 -9.899 1.00 79.69 96 A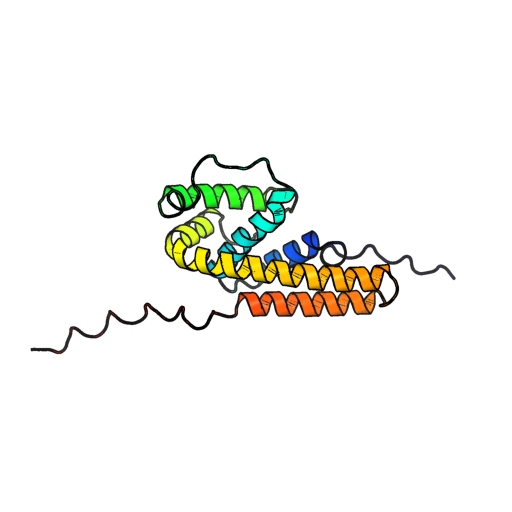LA A O 1
ATOM 701 N N . SER A 1 97 ? 13.653 -11.949 -8.941 1.00 83.62 97 SER A N 1
ATOM 702 C CA . SER A 1 97 ? 12.575 -11.959 -9.938 1.00 83.62 97 SER A CA 1
ATOM 703 C C . SER A 1 97 ? 11.809 -10.633 -9.960 1.00 83.62 97 SER A C 1
ATOM 705 O O . SER A 1 97 ? 11.549 -10.103 -11.037 1.00 83.62 97 SER A O 1
ATOM 707 N N . LEU A 1 98 ? 11.508 -10.051 -8.794 1.00 85.75 98 LEU A N 1
ATOM 708 C CA . LEU A 1 98 ? 10.883 -8.724 -8.709 1.00 85.75 98 LEU A CA 1
ATOM 709 C C . LEU A 1 98 ? 11.804 -7.620 -9.254 1.00 85.75 98 LEU A C 1
ATOM 711 O O . LEU A 1 98 ? 11.344 -6.724 -9.960 1.00 85.75 98 LEU A O 1
ATOM 715 N N . GLY A 1 99 ? 13.113 -7.723 -9.007 1.00 83.31 99 GLY A N 1
ATOM 716 C CA . GLY A 1 99 ? 14.117 -6.853 -9.625 1.00 83.31 99 GLY A CA 1
ATOM 717 C C . GLY A 1 99 ? 14.140 -6.949 -11.155 1.00 83.31 99 GLY A C 1
ATOM 718 O O . GLY A 1 99 ? 14.237 -5.934 -11.844 1.00 83.31 99 GLY A O 1
ATOM 719 N N . ALA A 1 100 ? 13.980 -8.153 -11.708 1.00 86.88 100 ALA A N 1
ATOM 720 C CA . ALA A 1 100 ? 13.879 -8.353 -13.153 1.00 86.88 100 ALA A CA 1
ATOM 721 C C . ALA A 1 100 ? 12.575 -7.775 -13.734 1.00 86.88 100 ALA A C 1
ATOM 723 O O . ALA A 1 100 ? 12.607 -7.138 -14.790 1.00 86.88 100 ALA A O 1
ATOM 724 N N . VAL A 1 101 ? 11.439 -7.944 -13.039 1.00 88.06 101 VAL A N 1
ATOM 725 C CA . VAL A 1 101 ? 10.163 -7.292 -13.397 1.00 88.06 101 VAL A CA 1
ATOM 726 C C . VAL A 1 101 ? 10.339 -5.778 -13.424 1.00 88.06 101 VAL A C 1
ATOM 728 O O . VAL A 1 101 ? 9.906 -5.141 -14.385 1.00 88.06 101 VAL A O 1
ATOM 731 N N . TYR A 1 102 ? 11.029 -5.219 -12.424 1.00 84.81 102 TYR A N 1
ATOM 732 C CA . TYR A 1 102 ? 11.353 -3.800 -12.381 1.00 84.81 102 TYR A CA 1
ATOM 733 C C . TYR A 1 102 ? 12.140 -3.345 -13.608 1.00 84.81 102 TYR A C 1
ATOM 735 O O . TYR A 1 102 ? 11.701 -2.443 -14.318 1.00 84.81 102 TYR A O 1
ATOM 743 N N . ALA A 1 103 ? 13.266 -4.002 -13.896 1.00 83.69 103 ALA A N 1
ATOM 744 C CA . ALA A 1 103 ? 14.138 -3.633 -15.009 1.00 83.69 103 ALA A CA 1
ATOM 745 C C . ALA A 1 103 ? 13.381 -3.594 -16.349 1.00 83.69 103 ALA A C 1
ATOM 747 O O . ALA A 1 103 ? 13.496 -2.632 -17.113 1.00 83.69 103 ALA A O 1
ATOM 748 N N . ARG A 1 104 ? 12.551 -4.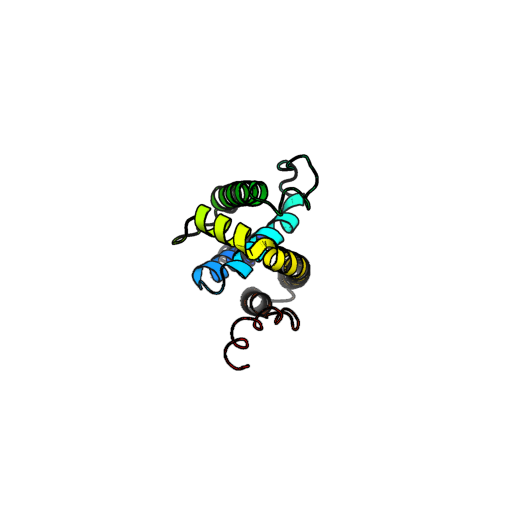618 -16.599 1.00 87.25 104 ARG A N 1
ATOM 749 C CA . ARG A 1 104 ? 11.774 -4.765 -17.839 1.00 87.25 104 ARG A CA 1
ATOM 750 C C . ARG A 1 104 ? 10.620 -3.767 -17.958 1.00 87.25 104 ARG A C 1
ATOM 752 O O . ARG A 1 104 ? 10.279 -3.385 -19.068 1.00 87.25 104 ARG A O 1
ATOM 759 N N . ASN A 1 105 ? 10.032 -3.334 -16.840 1.00 87.81 105 ASN A N 1
ATOM 760 C CA . ASN A 1 105 ? 8.799 -2.535 -16.826 1.00 87.81 105 ASN A CA 1
ATOM 761 C C . ASN A 1 105 ? 8.972 -1.144 -16.194 1.00 87.81 105 ASN A C 1
ATOM 763 O O . ASN A 1 105 ? 7.979 -0.511 -15.836 1.00 87.81 105 ASN A O 1
ATOM 767 N N . HIS A 1 106 ? 10.206 -0.655 -16.042 1.00 81.25 106 HIS A N 1
ATOM 768 C CA . HIS A 1 106 ? 10.522 0.521 -15.223 1.00 81.25 106 HIS A CA 1
ATOM 769 C C . HIS A 1 106 ? 9.654 1.752 -15.541 1.00 81.25 106 HIS A C 1
ATOM 771 O O . HIS A 1 106 ? 9.176 2.400 -14.615 1.00 81.25 106 HIS A O 1
ATOM 777 N N . ARG A 1 107 ? 9.383 2.057 -16.822 1.00 81.94 107 ARG A N 1
ATOM 778 C CA . ARG A 1 107 ? 8.530 3.200 -17.212 1.00 81.94 107 ARG A CA 1
ATOM 779 C C . ARG A 1 107 ? 7.099 3.050 -16.700 1.00 81.94 107 ARG A C 1
ATOM 781 O O . ARG A 1 107 ? 6.573 3.968 -16.079 1.00 81.94 107 ARG A O 1
ATOM 788 N N . ARG A 1 108 ? 6.494 1.878 -16.927 1.00 84.75 108 ARG A N 1
ATOM 789 C CA . ARG A 1 108 ? 5.137 1.566 -16.462 1.00 84.75 108 ARG A CA 1
ATOM 790 C C . ARG A 1 108 ? 5.082 1.584 -14.936 1.00 84.75 108 ARG A C 1
ATOM 792 O O . ARG A 1 108 ? 4.176 2.183 -14.378 1.00 84.75 108 ARG A O 1
ATOM 799 N N . ILE A 1 109 ? 6.075 1.004 -14.264 1.00 85.75 109 ILE A N 1
ATOM 800 C CA . ILE A 1 109 ? 6.156 0.987 -12.796 1.00 85.75 109 ILE A CA 1
ATOM 801 C C . ILE A 1 109 ? 6.222 2.399 -12.225 1.00 85.75 109 ILE A C 1
ATOM 803 O O . ILE A 1 109 ? 5.495 2.694 -11.287 1.00 85.75 109 ILE A O 1
ATOM 807 N N . TRP A 1 110 ? 7.045 3.279 -12.793 1.00 81.50 110 TRP A N 1
ATOM 808 C CA . TRP A 1 110 ? 7.156 4.662 -12.330 1.00 81.50 110 TRP A CA 1
ATOM 809 C C . TRP A 1 110 ? 5.872 5.469 -12.538 1.00 81.50 110 TRP A C 1
ATOM 811 O O . TRP A 1 110 ? 5.457 6.187 -11.633 1.00 81.50 110 TRP A O 1
ATOM 821 N N . ALA A 1 111 ? 5.201 5.309 -13.683 1.00 83.50 111 ALA A N 1
ATOM 822 C CA . ALA A 1 111 ? 3.906 5.951 -13.919 1.00 83.50 111 ALA A CA 1
ATOM 823 C C . ALA A 1 111 ? 2.843 5.495 -12.898 1.00 83.50 111 ALA A C 1
ATOM 825 O O . ALA A 1 111 ? 2.055 6.292 -12.393 1.00 83.50 111 ALA A O 1
ATOM 826 N N . GLN A 1 112 ? 2.846 4.202 -12.566 1.00 87.19 112 GLN A N 1
ATOM 827 C CA . GLN A 1 112 ? 1.942 3.611 -11.578 1.00 87.19 112 GLN A CA 1
ATOM 828 C C . GLN A 1 112 ? 2.302 4.047 -10.147 1.00 87.19 112 GLN A C 1
ATOM 830 O O . GLN A 1 112 ? 1.414 4.372 -9.365 1.00 87.19 112 GLN A O 1
ATOM 835 N N . GLN A 1 113 ? 3.596 4.125 -9.822 1.00 86.12 113 GLN A N 1
ATOM 836 C CA . GLN A 1 113 ? 4.100 4.539 -8.511 1.00 86.12 113 GLN A CA 1
ATOM 837 C C . GLN A 1 113 ? 3.617 5.942 -8.133 1.00 86.12 113 GLN A C 1
ATOM 839 O O . GLN A 1 113 ? 3.164 6.144 -7.007 1.00 86.12 113 GLN A O 1
ATOM 844 N N . GLU A 1 114 ? 3.652 6.895 -9.067 1.00 81.00 114 GLU A N 1
ATOM 845 C CA . GLU A 1 114 ? 3.195 8.257 -8.787 1.00 81.00 114 GLU A CA 1
ATOM 846 C C . GLU A 1 114 ? 1.684 8.310 -8.509 1.00 81.00 114 GLU A C 1
ATOM 848 O O . GLU A 1 114 ? 1.255 9.022 -7.594 1.00 81.00 114 GLU A O 1
ATOM 853 N N . ARG A 1 115 ? 0.882 7.517 -9.239 1.00 87.19 115 ARG A N 1
ATOM 854 C CA . ARG A 1 115 ? -0.558 7.364 -8.963 1.00 87.19 115 ARG A CA 1
ATOM 855 C C . ARG A 1 115 ? -0.779 6.779 -7.574 1.00 87.19 115 ARG A C 1
ATOM 857 O O . ARG A 1 115 ? -1.522 7.355 -6.783 1.00 87.19 115 ARG A O 1
ATOM 864 N N . TYR A 1 116 ? -0.105 5.677 -7.256 1.00 90.31 116 TYR A N 1
ATOM 865 C CA . TYR A 1 116 ? -0.269 5.008 -5.967 1.00 90.31 116 TYR A CA 1
ATOM 866 C C . TYR A 1 116 ? 0.154 5.869 -4.796 1.00 90.31 116 TYR A C 1
ATOM 868 O O . TYR A 1 116 ? -0.472 5.800 -3.749 1.00 90.31 116 TYR A O 1
ATOM 876 N N . ARG A 1 117 ? 1.152 6.736 -4.957 1.00 85.50 117 ARG A N 1
ATOM 877 C CA . ARG A 1 117 ? 1.514 7.679 -3.899 1.00 85.50 117 ARG A CA 1
ATOM 878 C C . ARG A 1 117 ? 0.352 8.607 -3.534 1.00 85.50 117 ARG A C 1
ATOM 880 O O . ARG A 1 117 ? 0.094 8.817 -2.352 1.00 85.50 117 ARG A O 1
ATOM 887 N N . LYS A 1 118 ? -0.355 9.140 -4.536 1.00 88.31 118 LYS A N 1
ATOM 888 C CA . LYS A 1 118 ? -1.546 9.978 -4.315 1.00 88.31 118 LYS A CA 1
ATOM 889 C C . LYS A 1 118 ? -2.672 9.157 -3.686 1.00 88.31 118 LYS A C 1
ATOM 891 O O . LYS A 1 118 ? -3.194 9.552 -2.649 1.00 88.31 118 LYS A O 1
ATOM 896 N N . LEU A 1 119 ? -2.944 7.979 -4.252 1.00 92.00 119 LEU A N 1
ATOM 897 C CA . LEU A 1 119 ? -3.966 7.051 -3.766 1.00 92.00 119 LEU A CA 1
ATOM 898 C C . LEU A 1 119 ? -3.750 6.693 -2.287 1.00 92.00 119 LEU A C 1
ATOM 900 O O . LEU A 1 119 ? -4.634 6.885 -1.461 1.00 92.00 119 LEU A O 1
ATOM 904 N N . LEU A 1 120 ? -2.547 6.251 -1.915 1.00 91.50 120 LEU A N 1
ATOM 905 C CA . LEU A 1 120 ? -2.207 5.919 -0.530 1.00 91.50 120 LEU A CA 1
ATOM 906 C C . LEU A 1 120 ? -2.362 7.125 0.411 1.00 91.50 120 LEU A C 1
ATOM 908 O O . LEU A 1 120 ? -2.800 6.960 1.547 1.00 91.50 120 LEU A O 1
ATOM 912 N N . GLY A 1 121 ? -2.056 8.340 -0.054 1.00 90.69 121 GLY A N 1
ATOM 913 C CA . GLY A 1 121 ? -2.311 9.567 0.704 1.00 90.69 121 GLY A CA 1
ATOM 914 C C . GLY A 1 121 ? -3.796 9.770 1.020 1.00 90.69 121 GLY A C 1
ATOM 915 O O . GLY A 1 121 ? -4.154 10.029 2.168 1.00 90.69 121 GLY A O 1
ATOM 916 N N . GLU A 1 122 ? -4.672 9.586 0.032 1.00 93.56 122 GLU A N 1
ATOM 917 C CA . GLU A 1 122 ? -6.126 9.686 0.217 1.00 93.56 122 GLU A CA 1
ATOM 918 C C . GLU A 1 122 ? -6.661 8.611 1.170 1.00 93.56 122 GLU A C 1
ATOM 920 O O . GLU A 1 122 ? -7.479 8.890 2.050 1.00 93.56 122 GLU A O 1
ATOM 925 N N . TYR A 1 123 ? -6.173 7.379 1.028 1.00 95.44 123 TYR A N 1
ATOM 926 C CA . TYR A 1 123 ? -6.564 6.265 1.888 1.00 95.44 123 TYR A CA 1
ATOM 927 C C . TYR A 1 123 ? -6.087 6.435 3.329 1.00 95.44 123 TYR A C 1
ATOM 929 O O . TYR A 1 123 ? -6.816 6.067 4.250 1.00 95.44 123 TYR A O 1
ATOM 937 N N . ARG A 1 124 ? -4.928 7.068 3.549 1.00 94.31 124 ARG A N 1
ATOM 938 C CA . ARG A 1 124 ? -4.473 7.453 4.890 1.00 94.31 124 ARG A CA 1
ATOM 939 C C . ARG A 1 124 ? -5.440 8.416 5.565 1.00 94.31 124 ARG A C 1
ATOM 941 O O . ARG A 1 124 ? -5.783 8.209 6.724 1.00 94.31 124 ARG A O 1
ATOM 948 N N . VAL A 1 125 ? -5.900 9.441 4.847 1.00 95.50 125 VAL A N 1
ATOM 949 C CA . VAL A 1 125 ? -6.867 10.409 5.389 1.00 95.50 125 VAL A CA 1
ATOM 950 C C . VAL A 1 125 ? -8.168 9.706 5.781 1.00 95.50 125 VAL A C 1
ATOM 952 O O . VAL A 1 125 ? -8.642 9.883 6.901 1.00 95.50 125 VAL A O 1
ATOM 955 N N . LYS A 1 126 ? -8.705 8.850 4.900 1.00 96.81 126 LYS A N 1
ATOM 956 C CA . LYS A 1 126 ? -9.922 8.064 5.177 1.00 96.81 126 LYS A CA 1
ATOM 957 C C . LYS A 1 126 ? -9.742 7.142 6.389 1.00 96.81 126 LYS A C 1
ATOM 959 O O . LYS A 1 126 ? -10.625 7.071 7.240 1.00 96.81 126 LYS A O 1
ATOM 964 N N . TYR A 1 127 ? -8.595 6.470 6.488 1.00 96.81 127 TYR A N 1
ATOM 965 C CA . TYR A 1 127 ? -8.265 5.600 7.617 1.00 96.81 127 TYR A CA 1
ATOM 966 C C . TYR A 1 127 ? -8.229 6.370 8.943 1.00 96.81 127 TYR A C 1
ATOM 968 O O . TYR A 1 127 ? -8.910 5.992 9.898 1.00 96.81 127 TYR A O 1
ATOM 976 N N . GLU A 1 128 ? -7.470 7.470 9.007 1.00 95.44 128 GLU A N 1
ATOM 977 C CA . GLU A 1 128 ? -7.348 8.264 10.236 1.00 95.44 128 GLU A CA 1
ATOM 978 C C . GLU A 1 128 ? -8.675 8.921 10.624 1.00 95.44 128 GLU A C 1
ATOM 980 O O . GLU A 1 128 ? -8.952 9.067 11.810 1.00 95.44 128 GLU A O 1
ATOM 985 N N . GLN A 1 129 ? -9.539 9.247 9.659 1.00 97.25 129 GLN A N 1
ATOM 986 C CA . GLN A 1 129 ? -10.890 9.727 9.945 1.00 97.25 129 GLN A CA 1
ATOM 987 C C . GLN A 1 129 ? -11.751 8.653 10.632 1.00 97.25 129 GLN A C 1
ATOM 989 O O . GLN A 1 129 ? -12.408 8.944 11.632 1.00 97.25 129 GLN A O 1
ATOM 994 N N . ILE A 1 130 ? -11.740 7.410 10.133 1.00 97.06 130 ILE A N 1
ATOM 995 C CA . ILE A 1 130 ? -12.462 6.290 10.766 1.00 97.06 130 ILE A CA 1
ATOM 996 C C . ILE A 1 130 ? -11.916 6.048 12.176 1.00 97.06 130 ILE A C 1
ATOM 998 O O . ILE A 1 130 ? -12.678 5.945 13.138 1.00 97.06 130 ILE A O 1
ATOM 1002 N N . ARG A 1 131 ? -10.587 6.009 12.313 1.00 93.75 131 ARG A N 1
ATOM 1003 C CA . ARG A 1 131 ? -9.915 5.820 13.600 1.00 93.75 131 ARG A CA 1
ATOM 1004 C C . ARG A 1 131 ? -10.221 6.953 14.582 1.00 93.75 131 ARG A C 1
ATOM 1006 O O . ARG A 1 131 ? -10.490 6.673 15.745 1.00 93.75 131 ARG A O 1
ATOM 1013 N N . GLY A 1 132 ? -10.221 8.201 14.118 1.00 94.62 132 GLY A N 1
ATOM 1014 C CA . GLY A 1 132 ? -10.588 9.375 14.907 1.00 94.62 132 GLY A CA 1
ATOM 1015 C C . GLY A 1 132 ? -12.021 9.286 15.424 1.00 94.62 132 GLY A C 1
ATOM 1016 O O . GLY A 1 132 ? -12.239 9.408 16.624 1.00 94.62 132 GLY A O 1
ATOM 1017 N N . ASN A 1 133 ? -12.982 8.946 14.557 1.00 95.69 133 ASN A N 1
ATOM 1018 C CA . ASN A 1 133 ? -14.378 8.746 14.963 1.00 95.69 133 ASN A CA 1
ATOM 1019 C C . ASN A 1 133 ? -14.531 7.664 16.043 1.00 95.69 133 ASN A C 1
ATOM 1021 O O . ASN A 1 133 ? -15.358 7.815 16.939 1.00 95.69 133 ASN A O 1
ATOM 1025 N N . TRP A 1 134 ? -13.746 6.585 15.973 1.00 93.81 134 TRP A N 1
ATOM 1026 C CA . TRP A 1 134 ? -13.752 5.535 16.995 1.00 93.81 134 TRP A CA 1
ATOM 1027 C C . TRP A 1 134 ? -13.132 6.007 18.318 1.00 93.81 134 TRP A C 1
ATOM 1029 O O . TRP A 1 134 ? -13.730 5.807 19.371 1.00 93.81 134 TRP A O 1
ATOM 1039 N N . ILE A 1 135 ? -11.973 6.677 18.277 1.00 92.12 135 ILE A N 1
ATOM 1040 C CA . ILE A 1 135 ? -11.316 7.236 19.475 1.00 92.12 135 ILE A CA 1
ATOM 1041 C C . ILE A 1 135 ? -12.225 8.257 20.174 1.00 92.12 135 ILE A C 1
ATOM 1043 O O . ILE A 1 135 ? -12.262 8.319 21.399 1.00 92.12 135 ILE A O 1
ATOM 1047 N N . GLU A 1 136 ? -12.982 9.032 19.400 1.00 96.31 136 GLU A N 1
ATOM 1048 C CA . GLU A 1 136 ? -13.961 10.001 19.900 1.00 96.31 136 GLU A CA 1
ATOM 1049 C C . GLU A 1 136 ? -15.297 9.366 20.332 1.00 96.31 136 GLU A C 1
ATOM 1051 O O . GLU A 1 136 ? -16.207 10.082 20.747 1.00 96.31 136 GLU A O 1
ATOM 1056 N N . GLY A 1 137 ? -15.449 8.041 20.222 1.00 93.88 137 GLY A N 1
ATOM 1057 C CA . GLY A 1 137 ? -16.663 7.319 20.618 1.00 93.88 137 GLY A CA 1
ATOM 1058 C C . GLY A 1 137 ? -17.879 7.562 19.717 1.00 93.88 137 GLY A C 1
ATOM 1059 O O . GLY A 1 137 ? -18.998 7.236 20.102 1.00 93.88 137 GLY A O 1
ATOM 1060 N N . ARG A 1 138 ? -17.690 8.133 18.519 1.00 96.88 138 ARG A N 1
ATOM 1061 C CA . ARG A 1 138 ? -18.770 8.368 17.539 1.00 96.88 138 ARG A CA 1
ATOM 1062 C C . ARG A 1 138 ? -19.202 7.099 16.812 1.00 96.88 138 ARG A C 1
ATOM 1064 O O . ARG A 1 138 ? -20.294 7.066 16.254 1.00 96.88 138 ARG A O 1
ATOM 1071 N N . ILE A 1 139 ? -18.324 6.100 16.767 1.00 95.62 139 ILE A N 1
ATOM 1072 C CA . ILE A 1 139 ? -18.592 4.777 16.206 1.00 95.62 139 ILE A CA 1
ATOM 1073 C C . ILE A 1 139 ? -18.055 3.698 17.142 1.00 95.62 139 ILE A C 1
ATOM 1075 O O . ILE A 1 139 ? -17.048 3.892 17.828 1.00 95.62 139 ILE A O 1
ATOM 1079 N N . GLU A 1 140 ? -18.713 2.547 17.135 1.00 94.38 140 GLU A N 1
ATOM 1080 C CA . GLU A 1 140 ? -18.294 1.377 17.895 1.00 94.38 140 GLU A CA 1
ATOM 1081 C C . GLU A 1 140 ? -17.155 0.613 17.206 1.00 94.38 140 GLU A C 1
ATOM 1083 O O . GLU A 1 140 ? -16.891 0.760 16.010 1.00 94.38 140 GLU A O 1
ATOM 1088 N N . GLU A 1 141 ? -16.496 -0.264 17.964 1.00 92.31 141 GLU A N 1
ATOM 1089 C CA . GLU A 1 141 ? -15.406 -1.107 17.468 1.00 92.31 141 GLU A CA 1
ATOM 1090 C C . GLU A 1 141 ? -15.815 -1.956 16.252 1.00 92.31 141 GLU A C 1
ATOM 1092 O O . GLU A 1 141 ? -15.098 -1.996 15.254 1.00 92.31 141 GLU A O 1
ATOM 1097 N N . HIS A 1 142 ? -16.998 -2.572 16.286 1.00 92.25 142 HIS A N 1
ATOM 1098 C CA . HIS A 1 142 ? -17.475 -3.394 15.174 1.00 92.25 142 HIS A CA 1
ATOM 1099 C C . HIS A 1 142 ? -17.704 -2.567 13.892 1.00 92.25 142 HIS A C 1
ATOM 1101 O O . HIS A 1 142 ? -17.472 -3.049 12.784 1.00 92.25 142 HIS A O 1
ATOM 1107 N N . GLN A 1 143 ? -18.123 -1.304 14.033 1.00 94.88 143 GLN A N 1
ATOM 1108 C CA . GLN A 1 143 ? -18.318 -0.388 12.908 1.00 94.88 143 GLN A CA 1
ATOM 1109 C C . GLN A 1 143 ? -16.972 0.043 12.326 1.00 94.88 143 GLN A C 1
ATOM 1111 O O . GLN A 1 143 ? -16.805 0.021 11.107 1.00 94.88 143 GLN A O 1
ATOM 1116 N N . ARG A 1 144 ? -15.994 0.372 13.186 1.00 94.88 144 ARG A N 1
ATOM 1117 C CA . ARG A 1 144 ? -14.608 0.651 12.778 1.00 94.88 144 ARG A CA 1
ATOM 1118 C C . ARG A 1 144 ? -14.061 -0.488 11.917 1.00 94.88 144 ARG A C 1
ATOM 1120 O O . ARG A 1 144 ? -13.532 -0.221 10.840 1.00 94.88 144 ARG A O 1
ATOM 1127 N N . ASP A 1 145 ? -14.204 -1.729 12.373 1.00 94.75 145 ASP A N 1
ATOM 1128 C CA . ASP A 1 145 ? -13.640 -2.896 11.688 1.00 94.75 145 ASP A CA 1
ATOM 1129 C C . ASP A 1 145 ? -14.254 -3.095 10.302 1.00 94.75 145 ASP A C 1
ATOM 1131 O O . ASP A 1 145 ? -13.522 -3.194 9.317 1.00 94.75 145 ASP A O 1
ATOM 1135 N N . LEU A 1 146 ? -15.586 -3.036 10.196 1.00 96.06 146 LEU A N 1
ATOM 1136 C CA . LEU A 1 146 ? -16.289 -3.129 8.911 1.00 96.06 146 LEU A CA 1
ATOM 1137 C C . LEU A 1 146 ? -15.902 -2.001 7.946 1.00 96.06 146 LEU A C 1
ATOM 1139 O O . LEU A 1 146 ? -15.730 -2.234 6.748 1.00 96.06 146 LEU A O 1
ATOM 1143 N N . MET A 1 147 ? -15.753 -0.775 8.452 1.00 97.25 147 MET A N 1
ATOM 1144 C CA . MET A 1 147 ? -15.351 0.369 7.632 1.00 97.25 147 MET A CA 1
ATOM 1145 C C . MET A 1 147 ? -13.906 0.237 7.144 1.00 97.25 147 MET A C 1
ATOM 1147 O O . MET A 1 147 ? -13.639 0.514 5.974 1.00 97.25 147 MET A O 1
ATOM 1151 N N . ILE A 1 148 ? -12.982 -0.204 8.005 1.00 97.25 148 ILE A N 1
ATOM 1152 C CA . ILE A 1 148 ? -11.582 -0.445 7.627 1.00 97.25 148 ILE A CA 1
ATOM 1153 C C . ILE A 1 148 ? -11.482 -1.609 6.632 1.00 97.25 148 ILE A C 1
ATOM 1155 O O . ILE A 1 148 ? -10.703 -1.524 5.684 1.00 97.25 148 ILE A O 1
ATOM 1159 N N . ASP A 1 149 ? -12.300 -2.651 6.776 1.00 96.06 149 ASP A N 1
ATOM 1160 C CA . ASP A 1 149 ? -12.358 -3.768 5.827 1.00 96.06 149 ASP A CA 1
ATOM 1161 C C . ASP A 1 149 ? -12.901 -3.346 4.461 1.00 96.06 149 ASP A C 1
ATOM 1163 O O . ASP A 1 149 ? -12.319 -3.676 3.424 1.00 96.06 149 ASP A O 1
ATOM 1167 N N . GLY A 1 150 ? -13.972 -2.549 4.439 1.00 97.12 150 GLY A N 1
ATOM 1168 C CA . GLY A 1 150 ? -14.486 -1.957 3.204 1.00 97.12 150 GLY A CA 1
ATOM 1169 C C . GLY A 1 150 ? -13.464 -1.034 2.535 1.00 97.12 150 GLY A C 1
ATOM 1170 O O . GLY A 1 150 ? -13.297 -1.069 1.314 1.00 97.12 150 GLY A O 1
ATOM 1171 N N . LEU A 1 151 ? -12.740 -0.244 3.333 1.00 97.44 151 LEU A N 1
ATOM 1172 C CA . LEU A 1 151 ? -11.662 0.617 2.856 1.00 97.44 151 LEU A CA 1
ATOM 1173 C C . LEU A 1 151 ? -10.503 -0.207 2.269 1.00 97.44 151 LEU A C 1
ATOM 1175 O O . LEU A 1 151 ? -9.984 0.146 1.215 1.00 97.44 151 LEU A O 1
ATOM 1179 N N . MET A 1 152 ? -10.128 -1.319 2.904 1.00 95.38 152 MET A N 1
ATOM 1180 C CA . MET A 1 152 ? -9.093 -2.230 2.409 1.00 95.38 152 MET A CA 1
ATOM 1181 C C . MET A 1 152 ? -9.450 -2.797 1.035 1.00 95.38 152 MET A C 1
ATOM 1183 O O . MET A 1 152 ? -8.643 -2.732 0.112 1.00 95.38 152 MET A O 1
ATOM 1187 N N . ASN A 1 153 ? -10.664 -3.329 0.891 1.00 95.25 153 ASN A N 1
ATOM 1188 C CA . ASN A 1 153 ? -11.101 -3.921 -0.371 1.00 95.25 153 ASN A CA 1
ATOM 1189 C C . ASN A 1 153 ? -11.096 -2.887 -1.497 1.00 95.25 153 ASN A C 1
ATO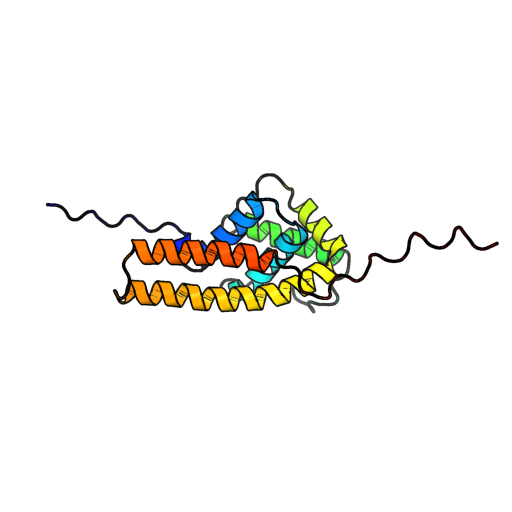M 1191 O O . ASN A 1 153 ? -10.532 -3.149 -2.556 1.00 95.25 153 ASN A O 1
ATOM 1195 N N . ARG A 1 154 ? -11.612 -1.678 -1.237 1.00 95.75 154 ARG A N 1
ATOM 1196 C CA . ARG A 1 154 ? -11.604 -0.619 -2.251 1.00 95.75 154 ARG A CA 1
ATOM 1197 C C . ARG A 1 154 ? -10.191 -0.170 -2.624 1.00 95.75 154 ARG A C 1
ATOM 1199 O O . ARG A 1 154 ? -9.930 0.043 -3.798 1.00 95.75 154 ARG A O 1
ATOM 1206 N N . LEU A 1 155 ? -9.261 -0.097 -1.666 1.00 95.12 155 LEU A N 1
ATOM 1207 C CA . LEU A 1 155 ? -7.858 0.195 -1.977 1.00 95.12 155 LEU A CA 1
ATOM 1208 C C . LEU A 1 155 ? -7.279 -0.837 -2.950 1.00 95.12 155 LEU A C 1
ATOM 1210 O O . LEU A 1 155 ? -6.592 -0.469 -3.900 1.00 95.12 155 LEU A O 1
ATOM 1214 N N . LEU A 1 156 ? -7.524 -2.124 -2.697 1.00 94.06 156 LEU A N 1
ATOM 1215 C CA . LEU A 1 156 ? -7.015 -3.203 -3.541 1.00 94.06 156 LEU A CA 1
ATOM 1216 C C . LEU A 1 156 ? -7.608 -3.148 -4.953 1.00 94.06 156 LEU A C 1
ATOM 1218 O O . LEU A 1 156 ? -6.880 -3.411 -5.907 1.00 94.06 156 LEU A O 1
ATOM 1222 N N . ASP A 1 157 ? -8.882 -2.779 -5.080 1.00 92.81 157 ASP A N 1
ATOM 1223 C CA . ASP A 1 157 ? -9.546 -2.609 -6.374 1.00 92.81 157 ASP A CA 1
ATOM 1224 C C . ASP A 1 157 ? -8.999 -1.387 -7.137 1.00 92.81 157 ASP A C 1
ATOM 1226 O O . ASP A 1 157 ? -8.615 -1.513 -8.300 1.00 92.81 157 ASP A O 1
ATOM 1230 N N . ASP A 1 158 ? -8.844 -0.237 -6.471 1.00 93.12 158 ASP A N 1
ATOM 1231 C CA . ASP A 1 158 ? -8.297 0.995 -7.069 1.00 93.12 158 ASP A CA 1
ATOM 1232 C C . ASP A 1 158 ? -6.826 0.825 -7.525 1.00 93.12 158 ASP A C 1
ATOM 1234 O O . ASP A 1 158 ? -6.346 1.506 -8.439 1.00 93.12 158 ASP A O 1
ATOM 1238 N N . ILE A 1 159 ? -6.072 -0.084 -6.888 1.00 91.44 159 ILE A N 1
ATOM 1239 C CA . ILE A 1 159 ? -4.715 -0.455 -7.323 1.00 91.44 159 ILE A CA 1
ATOM 1240 C C . ILE A 1 159 ? -4.754 -1.222 -8.652 1.00 91.44 159 ILE A C 1
ATOM 1242 O O . ILE A 1 159 ? -3.870 -1.039 -9.494 1.00 91.44 159 ILE A O 1
ATOM 1246 N N . ASP A 1 160 ? -5.740 -2.091 -8.858 1.00 85.56 160 ASP A N 1
ATOM 1247 C CA . ASP A 1 160 ? -5.853 -2.879 -10.089 1.00 85.56 160 ASP A CA 1
ATOM 1248 C C . ASP A 1 160 ? -6.460 -2.105 -11.253 1.00 85.56 160 ASP A C 1
ATOM 1250 O O . ASP A 1 160 ? -6.240 -2.484 -12.404 1.00 85.56 160 ASP A O 1
ATOM 1254 N N . GLU A 1 161 ? -7.176 -1.017 -10.975 1.00 84.00 161 GLU A N 1
ATOM 1255 C CA . GLU A 1 161 ? -7.735 -0.166 -12.015 1.00 84.00 161 GLU A CA 1
ATOM 1256 C C . GLU A 1 161 ? -6.607 0.393 -12.905 1.00 84.00 161 GLU A C 1
ATOM 1258 O O . GLU A 1 161 ? -5.744 1.177 -12.480 1.00 84.00 161 GLU A O 1
ATOM 1263 N N . GLU A 1 162 ? -6.565 -0.071 -14.160 1.00 63.75 162 GLU A N 1
ATOM 1264 C CA . GLU A 1 162 ? -5.637 0.454 -15.154 1.00 63.75 162 GLU A CA 1
ATOM 1265 C C . GLU A 1 162 ? -6.082 1.869 -15.546 1.00 63.75 162 GLU A C 1
ATOM 1267 O O . GLU A 1 162 ? -7.242 2.077 -15.903 1.00 63.75 162 GLU A O 1
ATOM 1272 N N . PRO A 1 163 ? -5.183 2.868 -15.518 1.00 57.28 163 PRO A N 1
ATOM 1273 C CA . PRO A 1 163 ? -5.548 4.204 -15.950 1.00 57.28 163 PRO A CA 1
ATOM 1274 C C . PRO A 1 163 ? -5.853 4.177 -17.450 1.00 57.28 163 PRO A C 1
ATOM 1276 O O . PRO A 1 163 ? -5.034 3.708 -18.249 1.00 57.28 163 PRO A O 1
ATOM 1279 N N . ALA A 1 164 ? -7.007 4.723 -17.831 1.00 48.34 164 ALA A N 1
ATOM 1280 C CA . ALA A 1 164 ? -7.351 4.962 -19.225 1.00 48.34 164 ALA A CA 1
ATOM 1281 C C . ALA A 1 164 ? -6.209 5.747 -19.903 1.00 48.34 164 ALA A C 1
ATOM 1283 O O . ALA A 1 164 ? -5.922 6.883 -19.525 1.00 48.34 164 ALA A O 1
ATOM 1284 N N . GLY A 1 165 ? -5.516 5.120 -20.862 1.00 49.66 165 GLY A N 1
ATOM 1285 C CA . GLY A 1 165 ? -4.435 5.756 -21.630 1.00 49.66 165 GLY A CA 1
ATOM 1286 C C . GLY A 1 165 ? -3.056 5.082 -21.597 1.00 49.66 165 GLY A C 1
ATOM 1287 O O . GLY A 1 165 ? -2.129 5.617 -22.199 1.00 49.66 165 GLY A O 1
ATOM 1288 N N . LEU A 1 166 ? -2.887 3.919 -20.952 1.00 49.22 166 LEU A N 1
ATOM 1289 C CA . LEU A 1 166 ? -1.679 3.078 -21.111 1.00 49.22 166 LEU A CA 1
ATOM 1290 C C . LEU A 1 166 ? -1.852 1.929 -22.127 1.00 49.22 166 LEU A C 1
ATOM 1292 O O . LEU A 1 166 ? -0.946 1.106 -22.285 1.00 49.22 166 LEU A O 1
ATOM 1296 N N . GLU A 1 167 ? -2.971 1.888 -22.855 1.00 46.69 167 GLU A N 1
ATOM 1297 C CA . GLU A 1 167 ? -3.135 1.063 -24.058 1.00 46.69 167 GLU A CA 1
ATOM 1298 C C . GLU A 1 167 ? -2.356 1.686 -25.223 1.00 46.69 167 GLU A C 1
ATOM 1300 O O . GLU A 1 167 ? -2.901 2.371 -26.083 1.00 46.69 167 GLU A O 1
ATOM 1305 N N . GLY A 1 168 ? -1.042 1.497 -25.230 1.00 46.16 168 GLY A N 1
ATOM 1306 C CA . GLY A 1 168 ? -0.189 2.154 -26.213 1.00 46.16 168 GLY A CA 1
ATOM 1307 C C . GLY A 1 168 ? 1.130 1.447 -26.451 1.00 46.16 168 GLY A C 1
ATOM 1308 O O . GLY A 1 168 ? 2.148 2.121 -26.454 1.00 46.16 168 GLY A O 1
ATOM 1309 N N . ASP A 1 169 ? 1.114 0.117 -26.608 1.00 40.62 169 ASP A N 1
ATOM 1310 C CA . ASP A 1 169 ? 2.055 -0.582 -27.503 1.00 40.62 169 ASP A CA 1
ATOM 1311 C C . ASP A 1 169 ? 1.587 -2.018 -27.834 1.00 40.62 169 ASP A C 1
ATOM 1313 O O . ASP A 1 169 ? 2.240 -3.021 -27.551 1.00 40.62 169 ASP A O 1
ATOM 1317 N N . LYS A 1 170 ? 0.375 -2.148 -28.388 1.00 41.28 170 LYS A N 1
ATOM 1318 C CA . LYS A 1 170 ? -0.096 -3.388 -29.036 1.00 41.28 170 LYS A CA 1
ATOM 1319 C C . LYS A 1 170 ? -0.437 -3.129 -30.505 1.00 41.28 170 LYS A C 1
ATOM 1321 O O . LYS A 1 170 ? -1.487 -3.543 -30.977 1.00 41.28 170 LYS A O 1
ATOM 1326 N N . LYS A 1 171 ? 0.430 -2.436 -31.245 1.00 45.78 171 LYS A N 1
ATOM 1327 C CA . LYS A 1 171 ? 0.360 -2.400 -32.716 1.00 45.78 171 LYS A CA 1
ATOM 1328 C C . LYS A 1 171 ? 1.740 -2.162 -33.324 1.00 45.78 171 LYS A C 1
ATOM 1330 O O . LYS A 1 171 ? 2.077 -1.032 -33.641 1.00 45.78 171 LYS A O 1
ATOM 1335 N N . THR A 1 172 ? 2.509 -3.232 -33.518 1.00 42.59 172 THR A N 1
ATOM 1336 C CA . THR A 1 172 ? 3.395 -3.413 -34.691 1.00 42.59 172 THR A CA 1
ATOM 1337 C C . THR A 1 172 ? 4.041 -4.795 -34.632 1.00 42.59 172 THR A C 1
ATOM 1339 O O . THR A 1 172 ? 5.169 -4.964 -34.194 1.00 42.59 172 THR A O 1
ATOM 1342 N N . SER A 1 173 ? 3.293 -5.831 -35.015 1.00 41.47 173 SER A N 1
ATOM 1343 C CA . SER A 1 173 ? 3.842 -7.136 -35.438 1.00 41.47 173 SER A CA 1
ATOM 1344 C C . SER A 1 173 ? 2.757 -7.950 -36.149 1.00 41.47 173 SER A C 1
ATOM 1346 O O . SER A 1 173 ? 2.542 -9.115 -35.829 1.00 41.47 173 SER A O 1
ATOM 1348 N N . ARG A 1 174 ? 1.992 -7.331 -37.059 1.00 42.69 174 ARG A N 1
ATOM 1349 C CA . ARG A 1 174 ? 1.120 -8.072 -37.985 1.00 42.69 174 ARG A CA 1
ATOM 1350 C C . ARG A 1 174 ? 0.645 -7.214 -39.160 1.00 42.69 174 ARG A C 1
ATOM 1352 O O . ARG A 1 174 ? -0.545 -7.157 -39.410 1.00 42.69 174 ARG A O 1
ATOM 1359 N N . GLU A 1 175 ? 1.553 -6.538 -39.852 1.00 45.47 175 GLU A N 1
ATOM 1360 C CA . GLU A 1 175 ? 1.245 -5.955 -41.168 1.00 45.47 175 GLU A CA 1
ATOM 1361 C C . GLU A 1 175 ? 2.551 -5.621 -41.893 1.00 45.47 175 GLU A C 1
ATOM 1363 O O . GLU A 1 175 ? 2.967 -4.482 -41.987 1.00 45.47 175 GLU A O 1
ATOM 1368 N N . GLU A 1 176 ? 3.266 -6.667 -42.299 1.00 43.78 176 GLU A N 1
ATOM 1369 C CA . GLU A 1 176 ? 4.250 -6.614 -43.392 1.00 43.78 176 GLU A CA 1
ATOM 1370 C C . GLU A 1 176 ? 4.438 -8.048 -43.904 1.00 43.78 176 GLU A C 1
ATOM 1372 O O . GLU A 1 176 ? 5.494 -8.677 -43.854 1.00 43.78 176 GLU A O 1
ATOM 1377 N N . ARG A 1 177 ? 3.309 -8.649 -44.278 1.00 47.47 177 ARG A N 1
ATOM 1378 C CA . ARG A 1 177 ? 3.283 -9.876 -45.066 1.00 47.47 177 ARG A CA 1
ATOM 1379 C C . ARG A 1 177 ? 2.026 -9.879 -45.925 1.00 47.47 177 ARG A C 1
ATOM 1381 O O . ARG A 1 177 ? 1.248 -10.810 -45.838 1.00 47.47 177 ARG A O 1
ATOM 1388 N N . ASP A 1 178 ? 1.813 -8.777 -46.634 1.00 49.81 178 ASP A N 1
ATOM 1389 C CA . ASP A 1 178 ? 0.934 -8.686 -47.800 1.00 49.81 178 ASP A CA 1
ATOM 1390 C C . ASP A 1 178 ? 1.145 -7.318 -48.454 1.00 49.81 178 ASP A C 1
ATOM 1392 O O . ASP A 1 178 ? 0.303 -6.437 -48.378 1.00 49.81 178 ASP A O 1
ATOM 1396 N N . GLU A 1 179 ? 2.302 -7.125 -49.082 1.00 48.25 179 GLU A N 1
ATOM 1397 C CA . GLU A 1 179 ? 2.413 -6.212 -50.220 1.00 48.25 179 GLU A CA 1
ATOM 1398 C C . GLU A 1 179 ? 3.627 -6.613 -51.069 1.00 48.25 179 GLU A C 1
ATOM 1400 O O . GLU A 1 179 ? 4.760 -6.263 -50.773 1.00 48.25 179 GLU A O 1
ATOM 1405 N N . ARG A 1 180 ? 3.313 -7.433 -52.082 1.00 43.47 180 ARG A N 1
ATOM 1406 C CA . ARG A 1 180 ? 3.890 -7.496 -53.439 1.00 43.47 180 ARG A CA 1
ATOM 1407 C C . ARG A 1 180 ? 5.400 -7.667 -53.616 1.00 43.47 180 ARG A C 1
ATOM 1409 O O . ARG A 1 180 ? 6.157 -6.697 -53.427 1.00 43.47 180 ARG A O 1
#

Foldseek 3Di:
DDDPDPPDDQQLLPDLLSVLLVLLLVLLVVVDDLLLSLLLLLLVVVVCCVVVVPPDPPDDPPPCLQDPNVLVVSLVSVVCVCVDPSPRDRPDDDSNVSSVVCNVCVVVSPVLNVVSNVLSVVLNVQLVVLSVCVVVVVDDPVVSVVSSVVSSVVSSVVSPDDPPPPPPDPDDDPPDPDDD

Sequence (180 aa):
MSEPTPGKPGPKYASYDGFLKTAIETYWAQRKNQVHFVALLLASREAWEVAWGGVTAPGTGKKVLTGAAGATAVVVALRLLVGGPIGLVLTGVSIASLGAVYARNHRRIWAQQERYRKLLGEYRVKYEQIRGNWIEGRIEEHQRDLMIDGLMNRLLDDIDEEPAGLEGDKKTSREERDER

Secondary structure (DSSP, 8-state):
----PPPPPPHHHH-HHHHHHHHHHHHHHTT--HHHHHHHHHHHHHTTGGG-TT---SS-TTTSTTSHHHHHHHHHHHHHHHHSTT-----SS-HHHHHHHHHHHHHHHHHHHHHHHHHHHHHHHHHHHHHHHHHTTSS-HHHHHHHHHHHHHHHHHHHH---TT---S--SSSSSSS--

Organism: NCBI:txid927083